Protein AF-A0A0P9H4B0-F1 (afdb_monomer)

Organism: NCBI:txid199198

Sequence (172 aa):
MKKLGGARFQVGCIGLAVAKDLSGEEWEILPPLVTAVGVNDQTERPHYVFQDGKYYLFTISHKFTYADGVTGPDGVYGFVGEHLFGPYRPMNASGLVLGNPPAQPFQTYSHCVMPNGLVTSFIDSVPTSGDDYRIGGTEAPTVRILLKGDRSFVQEEYDYGYVPAMKDVQLS

Secondary structure (DSSP, 8-state):
-----GGGG---EEEEEEESSTT-SSEEEEEEEEE-TTTBS--EEEEEEEETTEEEEEEEE-GGGBPTT----SEEEEEEESSTT---EEGGGTSEEEE--TTSTTSEEEEEE-TTSEEEEEEEEEE-STT-EEEE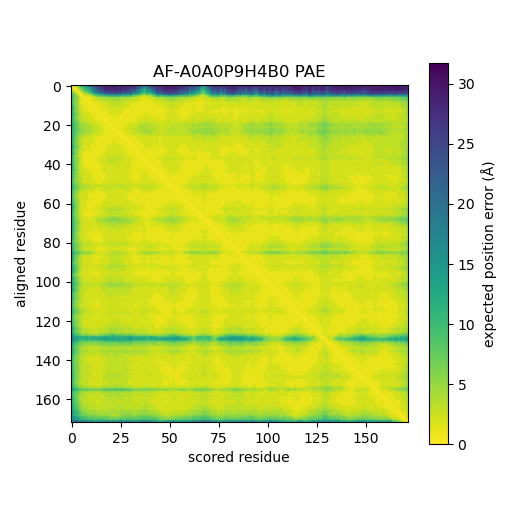EEEPEEEEEEEETTEEEEEEEEEET----S------

Mean predicted aligned error: 3.29 Å

pLDDT: mean 96.94, std 7.13, range [48.06, 99.0]

Structure (mmCIF, N/CA/C/O backbone):
data_AF-A0A0P9H4B0-F1
#
_entry.id   AF-A0A0P9H4B0-F1
#
loop_
_atom_site.group_PDB
_atom_site.id
_atom_site.type_symbol
_atom_site.label_atom_id
_atom_site.label_alt_id
_atom_site.label_comp_id
_atom_site.label_asym_id
_atom_site.label_entity_id
_atom_site.label_seq_id
_atom_site.pdbx_PDB_ins_code
_atom_site.Cartn_x
_atom_site.Cartn_y
_atom_site.Cartn_z
_atom_site.occupancy
_atom_site.B_iso_or_equiv
_atom_site.auth_seq_id
_atom_site.auth_comp_id
_atom_site.auth_asym_id
_atom_site.auth_atom_id
_atom_site.pdbx_PDB_model_num
ATOM 1 N N . MET A 1 1 ? 33.453 -8.541 18.146 1.00 48.06 1 MET A N 1
ATOM 2 C CA . MET A 1 1 ? 32.084 -7.993 18.029 1.00 48.06 1 MET A CA 1
ATOM 3 C C . MET A 1 1 ? 31.607 -8.216 16.603 1.00 48.06 1 MET A C 1
ATOM 5 O O . MET A 1 1 ? 32.292 -7.790 15.682 1.00 48.06 1 MET A O 1
ATOM 9 N N . LYS A 1 2 ? 30.506 -8.946 16.403 1.00 52.62 2 LYS A N 1
ATOM 10 C CA . LYS A 1 2 ? 29.888 -9.122 15.078 1.00 52.62 2 LYS A CA 1
ATOM 11 C C . LYS A 1 2 ? 29.437 -7.728 14.618 1.00 52.62 2 LYS A C 1
ATOM 13 O O . LYS A 1 2 ? 28.798 -7.042 15.413 1.00 52.62 2 LYS A O 1
ATOM 18 N N . LYS A 1 3 ? 29.807 -7.272 13.413 1.00 57.19 3 LYS A N 1
ATOM 19 C CA . LYS A 1 3 ? 29.250 -6.028 12.850 1.00 57.19 3 LYS A CA 1
ATOM 20 C C . LYS A 1 3 ? 27.725 -6.180 12.878 1.00 57.19 3 LYS A C 1
ATOM 22 O O . LYS A 1 3 ? 27.188 -6.992 12.131 1.00 57.19 3 LYS A O 1
ATOM 27 N N . LEU A 1 4 ? 27.046 -5.462 13.772 1.00 57.66 4 LEU A N 1
ATOM 28 C CA . LEU A 1 4 ? 25.616 -5.206 13.636 1.00 57.66 4 LEU A CA 1
ATOM 29 C C . LEU A 1 4 ? 25.481 -4.498 12.282 1.00 57.66 4 LEU A C 1
ATOM 31 O O . LEU A 1 4 ? 26.059 -3.421 12.110 1.00 57.66 4 LEU A O 1
ATOM 35 N N . GLY A 1 5 ? 24.859 -5.163 11.304 1.00 73.25 5 GLY A N 1
ATOM 36 C CA . GLY A 1 5 ? 24.696 -4.648 9.939 1.00 73.25 5 GLY A CA 1
ATOM 37 C C . GLY A 1 5 ? 23.979 -3.293 9.899 1.00 73.25 5 GLY A C 1
ATOM 38 O O . GLY A 1 5 ? 23.573 -2.755 10.937 1.00 73.25 5 GLY A O 1
ATOM 39 N N . GLY A 1 6 ? 23.821 -2.723 8.704 1.00 88.44 6 GLY A N 1
ATOM 40 C CA . GLY A 1 6 ? 23.170 -1.429 8.496 1.00 88.44 6 GLY A CA 1
ATOM 41 C C . GLY A 1 6 ? 21.702 -1.381 8.930 1.00 88.44 6 GLY A C 1
ATOM 42 O O . GLY A 1 6 ? 21.201 -0.293 9.172 1.00 88.44 6 GLY A O 1
ATOM 43 N N . ALA A 1 7 ? 21.053 -2.531 9.150 1.00 94.50 7 ALA A N 1
ATOM 44 C CA . ALA A 1 7 ? 19.623 -2.657 9.456 1.00 94.50 7 ALA A CA 1
ATOM 45 C C . ALA A 1 7 ? 19.081 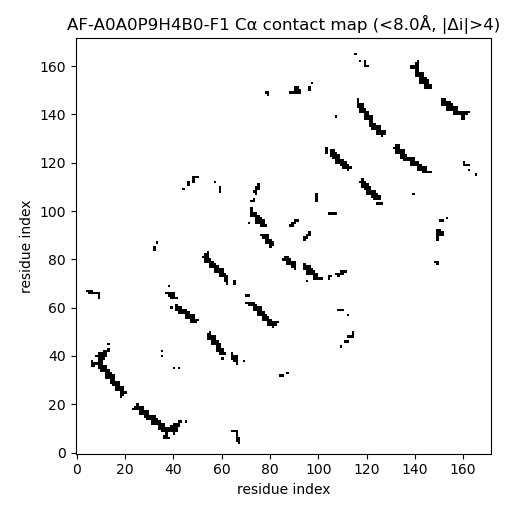-1.720 10.555 1.00 94.50 7 ALA A C 1
ATOM 47 O O . ALA A 1 7 ? 17.932 -1.300 10.498 1.00 94.50 7 ALA A O 1
ATOM 48 N N . ARG A 1 8 ? 19.898 -1.341 11.548 1.00 94.62 8 ARG A N 1
ATOM 49 C CA . ARG A 1 8 ? 19.494 -0.385 12.601 1.00 94.62 8 ARG A CA 1
ATOM 50 C C . ARG A 1 8 ? 19.117 1.011 12.081 1.00 94.62 8 ARG A C 1
ATOM 52 O O . ARG A 1 8 ? 18.572 1.793 12.850 1.00 94.62 8 ARG A O 1
ATOM 59 N N . PHE A 1 9 ? 19.487 1.344 10.844 1.00 97.06 9 PHE A N 1
ATOM 60 C CA . PHE A 1 9 ? 19.173 2.624 10.213 1.00 97.06 9 PHE A CA 1
ATOM 61 C C . PHE A 1 9 ? 17.798 2.634 9.541 1.00 97.06 9 PHE A C 1
ATOM 63 O O . PHE A 1 9 ? 17.320 3.711 9.229 1.00 97.06 9 PHE A O 1
ATOM 70 N N . GLN A 1 10 ? 17.163 1.474 9.349 1.00 98.44 10 GLN A N 1
ATOM 71 C CA . GLN A 1 10 ? 15.808 1.361 8.810 1.00 98.44 10 GLN A CA 1
ATOM 72 C C . GLN A 1 10 ? 14.812 1.318 9.970 1.00 98.44 10 GLN A C 1
ATOM 74 O O . GLN A 1 10 ? 14.758 0.323 10.702 1.00 98.44 10 GLN A O 1
ATOM 79 N N . VAL A 1 11 ? 14.057 2.399 10.170 1.00 98.50 11 VAL A N 1
ATOM 80 C CA . VAL A 1 11 ? 13.225 2.593 11.375 1.00 98.50 11 VAL A CA 1
ATOM 81 C C . VAL A 1 11 ? 11.808 3.095 11.071 1.00 98.50 11 VAL A C 1
ATOM 83 O O . VAL A 1 11 ? 11.202 3.785 11.891 1.00 98.50 11 VAL A O 1
ATOM 86 N N . GLY A 1 12 ? 11.252 2.717 9.917 1.00 98.69 12 GLY A N 1
ATOM 87 C CA . GLY A 1 12 ? 9.910 3.120 9.496 1.00 98.69 12 GLY A CA 1
ATOM 88 C C . GLY A 1 12 ? 8.807 2.657 10.455 1.00 98.69 12 GLY A C 1
ATOM 89 O O . GLY A 1 12 ? 8.904 1.601 11.093 1.00 98.69 12 GLY A O 1
ATOM 90 N N . CYS A 1 13 ? 7.735 3.443 10.565 1.00 98.88 13 CYS A N 1
ATOM 91 C CA . CYS A 1 13 ? 6.538 3.060 11.308 1.00 98.88 13 CYS A CA 1
ATOM 92 C C . CYS A 1 13 ? 5.270 3.721 10.758 1.00 98.88 13 CYS A C 1
ATOM 94 O O . CYS A 1 13 ? 5.314 4.784 10.136 1.00 98.88 13 CYS A O 1
ATOM 96 N N . ILE A 1 14 ? 4.125 3.098 11.039 1.00 98.94 14 ILE A N 1
ATOM 97 C CA . ILE A 1 14 ? 2.803 3.671 10.791 1.00 98.94 14 ILE A CA 1
ATOM 98 C C . ILE A 1 14 ? 2.303 4.279 12.099 1.00 98.94 14 ILE A C 1
ATOM 100 O O . ILE A 1 14 ? 1.906 3.559 13.019 1.00 98.94 14 ILE A O 1
ATOM 104 N N . GLY A 1 15 ? 2.353 5.607 12.181 1.00 98.75 15 GLY A N 1
ATOM 105 C CA . GLY A 1 15 ? 1.839 6.366 13.318 1.00 98.75 15 GLY A CA 1
ATOM 106 C C . GLY A 1 15 ? 0.312 6.372 13.390 1.00 98.75 15 GLY A C 1
ATOM 107 O O . GLY A 1 15 ? -0.381 6.063 12.420 1.00 98.75 15 GLY A O 1
ATOM 108 N N . LEU A 1 16 ? -0.209 6.764 14.550 1.00 98.81 16 LEU A N 1
ATOM 109 C CA . LEU A 1 16 ? -1.628 7.009 14.764 1.00 98.81 16 LEU A CA 1
ATOM 110 C C . LEU A 1 16 ? -1.800 8.281 15.592 1.00 98.81 16 LEU A C 1
ATOM 112 O O . LEU A 1 16 ? -1.047 8.533 16.530 1.00 98.81 16 LEU A O 1
ATOM 116 N N . ALA A 1 17 ? -2.817 9.060 15.253 1.00 98.75 17 ALA A N 1
ATOM 117 C CA . ALA A 1 17 ? -3.293 10.163 16.065 1.00 98.75 17 ALA A CA 1
ATOM 118 C C . ALA A 1 17 ? -4.816 10.070 16.178 1.00 98.75 17 ALA A C 1
ATOM 120 O O . ALA A 1 17 ? -5.475 9.501 15.303 1.00 98.75 17 ALA A O 1
ATOM 121 N N . VAL A 1 18 ? -5.369 10.627 17.247 1.00 98.75 18 VAL A N 1
ATOM 122 C CA . VAL A 1 18 ? -6.815 10.726 17.459 1.00 98.75 18 VAL A CA 1
ATOM 123 C C . VAL 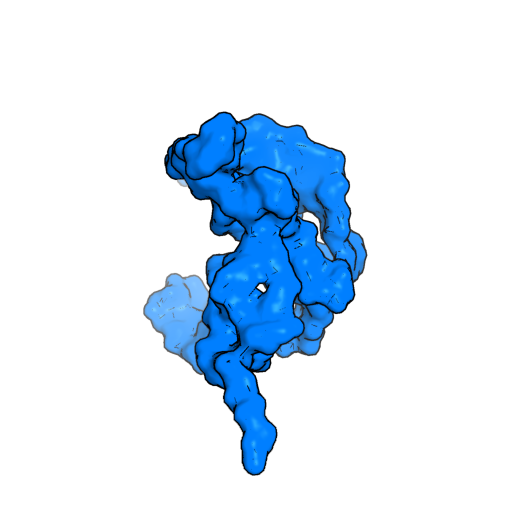A 1 18 ? -7.201 12.190 17.609 1.00 98.75 18 VAL A C 1
ATOM 125 O O . VAL A 1 18 ? -6.510 12.946 18.291 1.00 98.75 18 VAL A O 1
ATOM 128 N N . ALA A 1 19 ? -8.275 12.604 16.941 1.00 98.69 19 ALA A N 1
ATOM 129 C CA . ALA A 1 19 ? -8.813 13.943 17.120 1.00 98.69 19 ALA A CA 1
ATOM 130 C C . ALA A 1 19 ? -9.465 14.048 18.507 1.00 98.69 19 ALA A C 1
ATOM 132 O O . ALA A 1 19 ? -10.148 13.117 18.942 1.00 98.69 19 ALA A O 1
ATOM 133 N N . LYS A 1 20 ? -9.270 15.170 19.207 1.00 98.12 20 LYS A N 1
ATOM 134 C CA . LYS A 1 20 ? -9.866 15.384 20.539 1.00 98.12 20 LYS A CA 1
ATOM 135 C C . LYS A 1 20 ? -11.394 15.460 20.499 1.00 98.12 20 LYS A C 1
ATOM 137 O O . LYS A 1 20 ? -12.049 15.150 21.491 1.00 98.12 20 LYS A O 1
ATOM 142 N N . ASP A 1 21 ? -11.944 15.843 19.352 1.00 98.31 21 ASP A N 1
ATOM 143 C CA . ASP A 1 21 ? -13.367 15.816 19.038 1.00 98.31 21 ASP A CA 1
ATOM 144 C C . ASP A 1 21 ? -13.591 15.603 17.526 1.00 98.31 21 ASP A C 1
ATOM 146 O O . ASP A 1 21 ? -12.652 15.383 16.759 1.00 98.31 21 ASP A O 1
ATOM 150 N N . LEU A 1 22 ? -14.852 15.638 17.087 1.00 98.12 22 LEU A N 1
ATOM 151 C CA . LEU A 1 22 ? -15.235 15.365 15.697 1.00 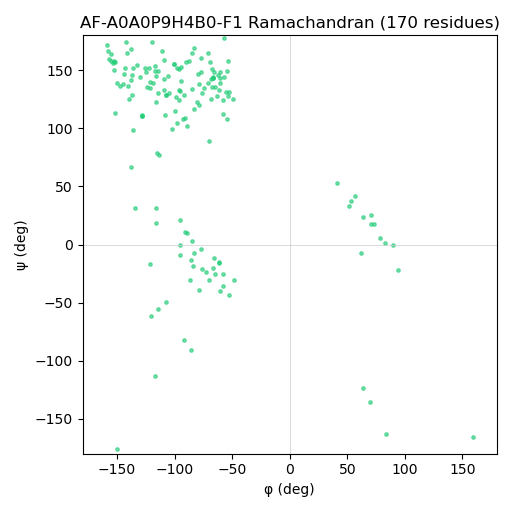98.12 22 LEU A CA 1
ATOM 152 C C . LEU A 1 22 ? -14.953 16.518 14.716 1.00 98.12 22 LEU A C 1
ATOM 154 O O . LEU A 1 22 ? -15.180 16.334 13.521 1.00 98.12 22 LEU A O 1
ATOM 158 N N . SER A 1 23 ? -14.473 17.681 15.174 1.00 98.12 23 SER A N 1
ATOM 159 C CA . SER A 1 23 ? -14.047 18.770 14.279 1.00 98.12 23 SER A CA 1
ATOM 160 C C . SER A 1 23 ? -12.762 18.422 13.523 1.00 98.12 23 SER A C 1
ATOM 162 O O . SER A 1 23 ? -12.576 18.856 12.389 1.00 98.12 23 SER A O 1
ATOM 164 N N . GLY A 1 24 ? -11.887 17.613 14.136 1.00 97.81 24 GLY A N 1
ATOM 165 C CA . GLY A 1 24 ? -10.582 17.271 13.572 1.00 97.81 24 GLY A CA 1
ATOM 166 C C . GLY A 1 24 ? -9.547 18.402 13.626 1.00 97.81 24 GLY A C 1
ATOM 167 O O . GLY A 1 24 ? -8.559 18.337 12.897 1.00 97.81 24 GLY A O 1
ATOM 168 N N . GLU A 1 25 ? -9.744 19.429 14.458 1.00 98.31 25 GLU A N 1
ATOM 169 C CA . GLU A 1 25 ? -8.828 20.580 14.554 1.00 98.31 25 GLU A CA 1
ATOM 170 C C . GLU A 1 25 ? -7.658 20.354 15.530 1.00 98.31 25 GLU A C 1
ATOM 172 O O . GLU A 1 25 ? -6.552 20.844 15.300 1.00 98.31 25 GLU A O 1
ATOM 177 N N . GLU A 1 26 ? -7.860 19.562 16.588 1.00 98.62 26 GLU A N 1
ATOM 178 C CA . GLU A 1 26 ? -6.829 19.212 17.573 1.00 98.62 26 GLU A CA 1
ATOM 179 C C . GLU A 1 26 ? -6.609 17.700 17.659 1.00 98.62 26 GLU A C 1
ATOM 181 O O . GLU A 1 26 ? -7.568 16.927 17.685 1.00 98.62 26 GLU A O 1
ATOM 186 N N . TRP A 1 27 ? -5.345 17.278 17.778 1.00 98.81 27 TRP A N 1
ATOM 187 C CA . TRP A 1 27 ? -4.948 15.868 17.728 1.00 98.81 27 TRP A CA 1
ATOM 188 C C . TRP A 1 27 ? -4.036 15.470 18.891 1.00 98.81 27 TRP A C 1
ATOM 190 O O . TRP A 1 27 ? -3.168 16.235 19.314 1.00 98.81 27 TRP A O 1
ATOM 200 N N . GLU A 1 28 ? -4.205 14.242 19.373 1.00 98.81 28 GLU A N 1
ATOM 201 C CA . GLU A 1 28 ? -3.304 13.567 20.307 1.00 98.81 28 GLU A CA 1
ATOM 202 C C . GLU A 1 28 ? -2.537 12.458 19.574 1.00 98.81 28 GLU A C 1
ATOM 204 O O . GLU A 1 28 ? -3.136 11.621 18.896 1.00 98.81 28 GLU A O 1
ATOM 209 N N . ILE A 1 29 ? -1.205 12.455 19.701 1.00 98.81 29 ILE A N 1
ATOM 210 C CA . ILE A 1 29 ? -0.344 11.408 19.136 1.00 98.81 29 ILE A CA 1
ATOM 211 C C . ILE A 1 29 ? -0.433 10.153 20.004 1.00 98.81 29 ILE A C 1
ATOM 213 O O . ILE A 1 29 ? -0.242 10.213 21.217 1.00 98.81 29 ILE A O 1
ATOM 217 N N . LEU A 1 30 ? -0.657 9.008 19.364 1.00 98.81 30 LEU A N 1
ATOM 218 C CA . LEU A 1 30 ? -0.731 7.697 19.999 1.00 98.81 30 LEU A CA 1
ATOM 219 C C . LEU A 1 30 ? 0.479 6.826 19.610 1.00 98.81 30 LEU A C 1
ATOM 221 O O . LEU A 1 30 ? 1.207 7.152 18.666 1.00 98.81 30 LEU A O 1
ATOM 225 N N . PRO A 1 31 ? 0.712 5.698 20.310 1.00 98.69 31 PRO A N 1
ATOM 226 C CA . PRO A 1 31 ? 1.698 4.708 19.881 1.00 98.69 31 PRO A CA 1
ATOM 227 C C . PRO A 1 31 ? 1.461 4.223 18.434 1.00 98.69 31 PRO A C 1
ATOM 229 O O . PRO A 1 31 ? 0.310 4.157 17.993 1.00 98.69 31 PRO A O 1
ATOM 232 N N . PRO A 1 32 ? 2.525 3.857 17.691 1.00 98.69 32 PRO A N 1
ATOM 233 C CA . PRO A 1 32 ? 2.400 3.405 16.308 1.00 98.69 32 PRO A CA 1
ATOM 234 C C . PRO A 1 32 ? 1.685 2.053 16.210 1.00 98.69 32 PRO A C 1
ATOM 236 O O . PRO A 1 32 ? 1.792 1.204 17.094 1.00 98.69 32 PRO A O 1
ATOM 239 N N . LEU A 1 33 ? 1.006 1.835 15.086 1.00 98.69 33 LEU A N 1
ATOM 240 C CA . LEU A 1 33 ? 0.268 0.607 14.781 1.00 98.69 33 LEU A CA 1
ATOM 241 C C . LEU A 1 33 ? 1.181 -0.528 14.310 1.00 98.69 33 LEU A C 1
ATOM 243 O O . LEU A 1 33 ? 0.970 -1.691 14.650 1.00 98.69 33 LEU A O 1
ATOM 247 N N . VAL A 1 34 ? 2.190 -0.184 13.508 1.00 98.69 34 VAL A N 1
ATOM 248 C CA . VAL A 1 34 ? 3.180 -1.107 12.942 1.00 98.69 34 VAL A CA 1
ATOM 249 C C . VAL A 1 34 ? 4.542 -0.426 12.980 1.00 98.69 34 VAL A C 1
ATOM 251 O O . VAL A 1 34 ? 4.661 0.744 12.618 1.00 98.69 34 VAL A O 1
ATOM 254 N N . THR A 1 35 ? 5.574 -1.161 13.386 1.00 98.75 35 THR A N 1
ATOM 255 C CA . THR A 1 35 ? 6.974 -0.736 13.290 1.00 98.75 35 THR A CA 1
ATOM 256 C C . THR A 1 35 ? 7.743 -1.704 12.392 1.00 98.75 35 THR A C 1
ATOM 258 O O . THR A 1 35 ? 7.548 -2.917 12.452 1.00 98.75 35 THR A O 1
ATOM 261 N N . ALA A 1 36 ? 8.621 -1.166 11.550 1.00 98.50 36 ALA A N 1
ATOM 262 C CA . ALA A 1 36 ? 9.459 -1.903 10.605 1.00 98.50 36 ALA A CA 1
ATOM 263 C C . ALA A 1 36 ? 10.955 -1.750 10.945 1.00 98.50 36 ALA A C 1
ATOM 265 O O . ALA A 1 36 ? 11.813 -1.758 10.062 1.00 98.50 36 ALA A O 1
ATOM 266 N N . VAL A 1 37 ? 11.270 -1.610 12.239 1.00 98.25 37 VAL A N 1
ATOM 267 C CA . VAL A 1 37 ? 12.645 -1.468 12.742 1.00 98.25 37 VAL A CA 1
ATOM 268 C C . VAL A 1 37 ? 13.487 -2.668 12.313 1.00 98.25 37 VAL A C 1
ATOM 270 O O . VAL A 1 37 ? 13.143 -3.813 12.603 1.00 98.25 37 VAL A O 1
ATOM 273 N N . GLY A 1 38 ? 14.606 -2.408 11.638 1.00 97.62 38 GLY A N 1
ATOM 274 C CA . GLY A 1 38 ? 15.467 -3.460 11.100 1.00 97.62 38 GLY A CA 1
ATOM 275 C C . GLY A 1 38 ? 14.962 -4.096 9.805 1.00 97.62 38 GLY A C 1
ATOM 276 O O . GLY A 1 38 ? 15.567 -5.065 9.354 1.00 97.62 38 GLY A O 1
ATOM 277 N N . VAL A 1 39 ? 13.872 -3.582 9.222 1.00 98.31 39 VAL A N 1
ATOM 278 C CA . VAL A 1 39 ? 13.223 -4.149 8.030 1.00 98.31 39 VAL A CA 1
ATOM 279 C C . VAL A 1 39 ? 13.187 -3.145 6.888 1.00 98.31 39 VAL A C 1
ATOM 281 O O . VAL A 1 39 ? 13.763 -3.420 5.839 1.00 98.31 39 VAL A O 1
ATOM 284 N N . ASN A 1 40 ? 12.519 -2.005 7.058 1.00 98.69 40 ASN A N 1
ATOM 285 C CA . ASN A 1 40 ? 12.385 -0.996 6.009 1.00 98.69 40 ASN A CA 1
ATOM 286 C C . ASN A 1 40 ? 12.262 0.402 6.631 1.00 98.69 40 ASN A C 1
ATOM 288 O O . ASN A 1 40 ? 11.615 0.572 7.665 1.00 98.69 40 ASN A O 1
ATOM 292 N N . ASP A 1 41 ? 12.919 1.393 6.033 1.00 98.75 41 ASP A N 1
ATOM 293 C CA . ASP A 1 41 ? 12.902 2.771 6.538 1.00 98.75 41 ASP A CA 1
ATOM 294 C C . ASP A 1 41 ? 11.592 3.510 6.239 1.00 98.75 41 ASP A C 1
ATOM 296 O O . ASP A 1 41 ? 11.240 4.477 6.909 1.00 98.75 41 ASP A O 1
ATOM 300 N N . GLN A 1 42 ? 10.846 3.040 5.242 1.00 98.81 42 GLN A N 1
ATOM 301 C CA . GLN A 1 42 ? 9.716 3.759 4.675 1.00 98.81 42 GLN A CA 1
ATOM 302 C C . GLN A 1 42 ? 8.471 2.873 4.638 1.00 98.81 42 GLN A C 1
ATOM 304 O O . GLN A 1 42 ? 8.381 1.910 3.879 1.00 98.81 42 GLN A O 1
ATOM 309 N N . THR A 1 43 ? 7.499 3.221 5.479 1.00 98.81 43 THR A N 1
ATOM 310 C CA . THR A 1 43 ? 6.114 2.728 5.439 1.00 98.81 43 THR A CA 1
ATOM 311 C C . THR A 1 43 ? 5.211 3.906 5.091 1.00 98.81 43 THR A C 1
ATOM 313 O O . THR A 1 43 ? 4.591 4.526 5.957 1.00 98.81 43 THR A O 1
ATOM 316 N N . GLU A 1 44 ? 5.207 4.274 3.816 1.00 98.88 44 GLU A N 1
ATOM 317 C CA . GLU A 1 44 ? 4.595 5.503 3.327 1.00 98.88 44 GLU A CA 1
ATOM 318 C C . GLU A 1 44 ? 3.095 5.338 3.065 1.00 98.88 44 GLU A C 1
ATOM 320 O O . GLU A 1 44 ? 2.566 4.224 2.973 1.00 98.88 44 GLU A O 1
ATOM 325 N N . ARG A 1 45 ? 2.409 6.481 2.931 1.00 98.81 45 ARG A N 1
ATOM 326 C CA . ARG A 1 45 ? 0.990 6.601 2.559 1.00 98.81 45 ARG A CA 1
ATOM 327 C C . ARG A 1 45 ? 0.091 5.548 3.241 1.00 98.81 45 ARG A C 1
ATOM 329 O O . ARG A 1 45 ? -0.619 4.829 2.538 1.00 98.81 45 ARG A O 1
ATOM 336 N N . PRO A 1 46 ? 0.117 5.408 4.580 1.00 98.88 46 PRO A N 1
ATOM 337 C CA . PRO A 1 46 ? -0.705 4.413 5.251 1.00 98.88 46 PRO A CA 1
ATOM 338 C C . PRO A 1 46 ? -2.197 4.718 5.070 1.00 98.88 46 PRO A C 1
ATOM 340 O O . PRO A 1 46 ? -2.619 5.868 5.191 1.00 98.88 46 PRO A O 1
ATOM 343 N N . HIS A 1 47 ? -3.001 3.700 4.771 1.00 98.94 47 HIS A N 1
ATOM 344 C CA . HIS A 1 47 ? -4.447 3.840 4.567 1.00 98.94 47 HIS A CA 1
ATOM 345 C C . HIS A 1 47 ? -5.191 2.541 4.883 1.00 98.94 47 HIS A C 1
ATOM 347 O O . HIS A 1 47 ? -4.613 1.455 4.838 1.00 98.94 47 HIS A O 1
ATOM 353 N N . TYR A 1 48 ? -6.482 2.654 5.203 1.00 98.88 48 TYR A N 1
ATOM 354 C CA . TYR A 1 48 ? -7.325 1.509 5.538 1.00 98.88 48 TYR A CA 1
ATOM 355 C C . TYR A 1 48 ? -8.298 1.134 4.425 1.00 98.88 48 TYR A C 1
ATOM 357 O O . TYR A 1 48 ? -8.915 1.997 3.802 1.00 98.88 48 TYR A O 1
ATOM 365 N N . VAL A 1 49 ? -8.541 -0.170 4.305 1.00 98.88 49 VAL A N 1
ATOM 366 C CA . VAL A 1 49 ? -9.817 -0.718 3.836 1.00 98.88 49 VAL A CA 1
ATOM 367 C C . VAL A 1 49 ? -10.457 -1.486 4.989 1.00 98.88 49 VAL A C 1
ATOM 369 O O . VAL A 1 49 ? -9.824 -2.332 5.622 1.00 98.88 49 VAL A O 1
ATOM 372 N N . PHE A 1 50 ? -11.729 -1.203 5.259 1.00 98.69 50 PHE A N 1
ATOM 373 C CA . PHE A 1 50 ? -12.527 -1.973 6.209 1.00 98.69 50 PHE A CA 1
ATOM 374 C C . PHE A 1 50 ? -13.408 -2.946 5.430 1.00 98.69 50 PHE A C 1
ATOM 376 O O . PHE A 1 50 ? -14.276 -2.520 4.670 1.00 98.69 50 PHE A O 1
ATOM 383 N N . GLN A 1 51 ? -13.178 -4.248 5.596 1.00 98.56 51 GLN A N 1
ATOM 384 C CA . GLN A 1 51 ? -13.913 -5.292 4.877 1.00 98.56 51 GLN A CA 1
ATOM 385 C C . GLN A 1 51 ? -14.104 -6.507 5.786 1.00 98.56 51 GLN A C 1
ATOM 387 O O . GLN A 1 51 ? -13.186 -6.885 6.510 1.00 98.56 51 GLN A O 1
ATOM 392 N N . ASP A 1 52 ? -15.295 -7.108 5.773 1.00 97.69 52 ASP A N 1
ATOM 393 C CA . ASP A 1 52 ? -15.613 -8.345 6.508 1.00 97.69 52 ASP A CA 1
ATOM 394 C C . ASP A 1 52 ? -15.274 -8.292 8.013 1.00 97.69 52 ASP A C 1
ATOM 396 O O . ASP A 1 52 ? -14.801 -9.263 8.607 1.00 97.69 52 ASP A O 1
ATOM 400 N N . GLY A 1 53 ? -15.487 -7.123 8.633 1.00 98.06 53 GLY A N 1
ATOM 401 C CA . GLY A 1 53 ? -15.168 -6.876 10.044 1.00 98.06 53 GLY A CA 1
ATOM 402 C C . GLY A 1 53 ? -13.667 -6.802 10.350 1.00 98.06 53 GLY A C 1
ATOM 403 O O . GLY A 1 53 ? -13.277 -6.954 11.505 1.00 98.06 53 GLY A O 1
ATOM 404 N N . LYS A 1 54 ? -12.817 -6.607 9.335 1.00 98.69 54 LYS A N 1
ATOM 405 C CA . LYS A 1 54 ? -11.356 -6.550 9.460 1.00 98.69 54 LYS A CA 1
ATOM 406 C C . LYS A 1 54 ? -10.798 -5.191 9.064 1.00 98.69 54 LYS A C 1
ATOM 408 O O . LYS A 1 54 ? -11.372 -4.468 8.251 1.00 98.69 54 LYS A O 1
ATOM 413 N N . TYR A 1 55 ? -9.643 -4.891 9.642 1.00 98.88 55 TYR A N 1
ATOM 414 C CA . TYR A 1 55 ? -8.851 -3.690 9.423 1.00 98.88 55 TYR A CA 1
ATOM 415 C C . TYR A 1 55 ? -7.689 -4.057 8.499 1.00 98.88 55 TYR A C 1
ATOM 417 O O . TYR A 1 55 ? -6.711 -4.645 8.960 1.00 98.88 55 TYR A O 1
ATOM 425 N N . TYR A 1 56 ? -7.802 -3.759 7.203 1.00 98.94 56 TYR A N 1
ATOM 426 C CA . TYR A 1 56 ? -6.698 -3.909 6.253 1.00 98.94 56 TYR A CA 1
ATOM 427 C C . TYR A 1 56 ? -5.899 -2.612 6.216 1.00 98.94 56 TYR A C 1
ATOM 429 O O . TYR A 1 56 ? -6.341 -1.635 5.616 1.00 98.94 56 TYR A O 1
ATOM 437 N N . LEU A 1 57 ? -4.751 -2.599 6.887 1.00 98.94 57 LEU A N 1
ATOM 438 C CA . LEU A 1 57 ? -3.817 -1.482 6.909 1.00 98.94 57 LEU A CA 1
ATOM 439 C C . LEU A 1 57 ? -2.805 -1.648 5.776 1.00 98.94 57 LEU A C 1
ATOM 441 O O . LEU A 1 57 ? -1.943 -2.524 5.841 1.00 98.94 57 LEU A O 1
ATOM 445 N N . PHE A 1 58 ? -2.906 -0.809 4.753 1.00 99.00 58 PHE A N 1
ATOM 446 C CA . PHE A 1 58 ? -1.976 -0.769 3.631 1.00 99.00 58 PHE A CA 1
ATOM 447 C C . PHE A 1 58 ? -0.938 0.329 3.812 1.00 99.00 58 PHE A C 1
ATOM 449 O O . PHE A 1 58 ? -1.195 1.344 4.453 1.00 99.00 58 PHE A O 1
ATOM 456 N N . THR A 1 59 ? 0.233 0.124 3.223 1.00 98.94 59 THR A N 1
ATOM 457 C CA . THR A 1 59 ? 1.332 1.087 3.150 1.00 98.94 59 THR A CA 1
ATOM 458 C C . THR A 1 59 ? 2.161 0.790 1.908 1.00 98.94 59 THR A C 1
ATOM 460 O O . THR A 1 59 ? 2.230 -0.358 1.475 1.00 98.94 59 THR A O 1
ATOM 463 N N . ILE A 1 60 ? 2.780 1.799 1.310 1.00 98.94 60 ILE A N 1
ATOM 464 C CA . ILE A 1 60 ? 3.697 1.603 0.184 1.00 98.94 60 ILE A CA 1
ATOM 465 C C . ILE A 1 60 ? 5.142 1.664 0.671 1.00 98.94 60 ILE A C 1
ATOM 467 O O . ILE A 1 60 ? 5.434 2.257 1.712 1.00 98.94 60 ILE A O 1
ATOM 471 N N . SER A 1 61 ? 6.034 1.028 -0.075 1.00 98.94 61 SER A N 1
ATOM 472 C CA . SER A 1 61 ? 7.461 1.075 0.213 1.00 98.94 61 SER A CA 1
ATOM 473 C C . SER A 1 61 ? 8.287 0.814 -1.038 1.00 98.94 61 SER A C 1
ATOM 475 O O . SER A 1 61 ? 7.787 0.255 -2.022 1.00 98.94 61 SER A O 1
ATOM 477 N N . HIS A 1 62 ? 9.568 1.160 -0.961 1.00 98.75 62 HIS A N 1
ATOM 478 C CA . HIS A 1 62 ? 10.547 0.941 -2.009 1.00 98.75 62 HIS A CA 1
ATOM 479 C C . HIS A 1 62 ? 11.423 -0.289 -1.744 1.00 98.75 62 HIS A C 1
ATOM 481 O O . HIS A 1 62 ? 11.714 -0.681 -0.609 1.00 98.75 62 HIS A O 1
ATOM 487 N N . LYS A 1 63 ? 11.959 -0.857 -2.824 1.00 98.44 63 LYS A N 1
ATOM 488 C CA . LYS A 1 63 ? 13.000 -1.885 -2.792 1.00 98.44 63 LYS A CA 1
ATOM 489 C C . LYS A 1 63 ? 14.273 -1.388 -2.112 1.00 98.44 63 LYS A C 1
ATOM 491 O O . LYS A 1 63 ? 14.917 -2.155 -1.398 1.00 98.44 63 LYS A O 1
ATOM 496 N N . PHE A 1 64 ? 14.668 -0.141 -2.366 1.00 97.62 64 PHE A N 1
ATOM 497 C CA . PHE A 1 64 ? 15.956 0.406 -1.924 1.00 97.62 64 PHE A CA 1
ATOM 498 C C . PHE A 1 64 ? 15.952 0.912 -0.473 1.00 97.62 64 PHE A C 1
ATOM 500 O O . PHE A 1 64 ? 17.015 1.237 0.048 1.00 97.62 64 PHE A O 1
ATOM 507 N N . THR A 1 65 ? 14.793 0.953 0.191 1.00 98.50 65 THR A N 1
ATOM 508 C CA . THR A 1 65 ? 14.666 1.332 1.610 1.00 98.50 65 THR A CA 1
ATOM 509 C C . THR A 1 65 ? 14.656 0.136 2.559 1.00 98.50 65 THR A C 1
ATOM 511 O O . THR A 1 65 ? 14.593 0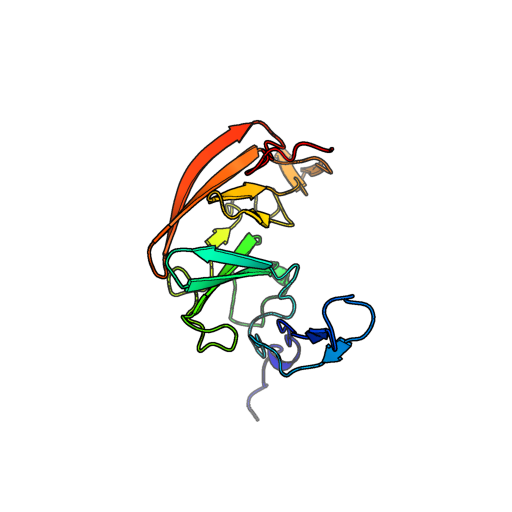.316 3.778 1.00 98.50 65 THR A O 1
ATOM 514 N N . TYR A 1 66 ? 14.751 -1.086 2.027 1.00 98.38 66 TYR A N 1
ATOM 515 C CA . TYR A 1 66 ? 14.945 -2.288 2.831 1.00 98.38 66 TYR A CA 1
ATOM 516 C C . TYR A 1 66 ? 16.308 -2.305 3.529 1.00 98.38 66 TYR A C 1
ATOM 518 O O . TYR A 1 66 ? 17.315 -1.818 3.017 1.00 98.38 66 TYR A O 1
ATOM 526 N N . ALA A 1 67 ? 16.329 -2.925 4.703 1.00 97.75 67 ALA A N 1
ATOM 527 C CA . ALA A 1 67 ? 17.533 -3.181 5.470 1.00 97.75 67 ALA A CA 1
ATOM 528 C C . ALA A 1 67 ? 18.438 -4.229 4.805 1.00 97.75 67 ALA A C 1
ATOM 530 O O . ALA A 1 67 ? 17.978 -5.110 4.075 1.00 97.75 67 ALA A O 1
ATOM 531 N N . ASP A 1 68 ? 19.731 -4.191 5.145 1.00 95.19 68 ASP A N 1
ATOM 532 C CA . ASP A 1 68 ? 20.702 -5.213 4.742 1.00 95.19 68 ASP A CA 1
ATOM 533 C C . ASP A 1 68 ? 20.183 -6.636 5.030 1.00 95.19 68 ASP A C 1
ATOM 535 O O . ASP A 1 68 ? 19.874 -6.982 6.172 1.00 95.19 68 ASP A O 1
ATOM 539 N N . GLY A 1 69 ? 20.158 -7.492 4.005 1.00 94.12 69 GLY A N 1
ATOM 540 C CA . GLY A 1 69 ? 19.746 -8.896 4.128 1.00 94.12 69 GLY A CA 1
ATOM 541 C C . GLY A 1 69 ? 18.251 -9.158 3.927 1.00 94.12 69 GLY A C 1
ATOM 542 O O . GLY A 1 69 ? 17.842 -10.318 3.962 1.00 94.12 69 GLY A O 1
ATOM 543 N N . VAL A 1 70 ? 17.449 -8.123 3.665 1.00 96.19 70 VAL A N 1
ATOM 544 C CA . VAL A 1 70 ? 16.030 -8.231 3.296 1.00 96.19 70 VAL A CA 1
ATOM 545 C C . VAL A 1 70 ? 15.805 -7.503 1.969 1.00 96.19 70 VAL A C 1
ATOM 547 O O . VAL A 1 70 ? 16.502 -6.549 1.640 1.00 96.19 70 VAL A O 1
ATOM 550 N N . THR A 1 71 ? 14.860 -7.966 1.154 1.00 97.88 71 THR A N 1
ATOM 551 C 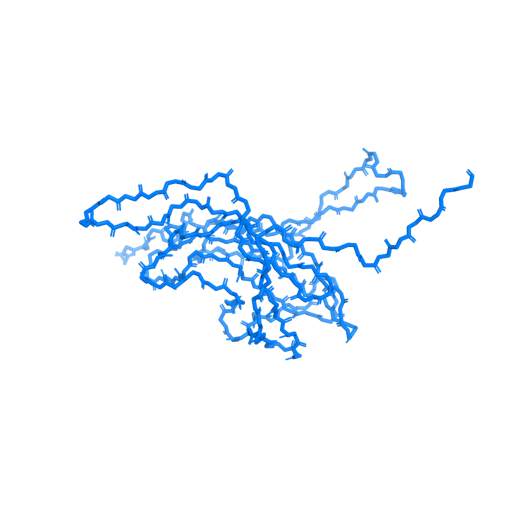CA . THR A 1 71 ? 14.469 -7.255 -0.067 1.00 97.88 71 THR A CA 1
ATOM 552 C C . THR A 1 71 ? 13.023 -7.560 -0.443 1.00 97.88 71 THR A C 1
ATOM 554 O O . THR A 1 71 ? 12.483 -8.600 -0.070 1.00 97.88 71 THR A O 1
ATOM 557 N N . GLY A 1 72 ? 12.429 -6.664 -1.221 1.00 98.44 72 GLY A N 1
ATOM 558 C CA . GLY A 1 72 ? 11.105 -6.780 -1.822 1.00 98.44 72 GLY A CA 1
ATOM 559 C C . GLY A 1 72 ? 11.002 -5.846 -3.034 1.00 98.44 72 GLY A C 1
ATOM 560 O O . GLY A 1 72 ? 11.950 -5.102 -3.301 1.00 98.44 72 GLY A O 1
ATOM 561 N N . PRO A 1 73 ? 9.923 -5.920 -3.825 1.00 98.75 73 PRO A N 1
ATOM 562 C CA . PRO A 1 73 ? 9.665 -4.966 -4.902 1.00 98.75 73 PRO A CA 1
ATOM 563 C C . PRO A 1 73 ? 9.138 -3.625 -4.362 1.00 98.75 73 PRO A C 1
ATOM 565 O O . PRO A 1 73 ? 8.580 -3.567 -3.265 1.00 98.75 73 PRO A O 1
ATOM 568 N N . ASP A 1 74 ? 9.246 -2.567 -5.161 1.00 98.88 74 ASP A N 1
ATOM 569 C CA . ASP A 1 74 ? 8.421 -1.370 -4.980 1.00 98.88 74 ASP A CA 1
ATOM 570 C C . ASP A 1 74 ? 6.944 -1.757 -5.117 1.00 98.88 74 ASP A C 1
ATOM 572 O O . ASP A 1 74 ? 6.587 -2.565 -5.982 1.00 98.88 74 ASP A O 1
ATOM 576 N N . GLY A 1 75 ? 6.076 -1.212 -4.268 1.00 98.81 75 GLY A N 1
ATOM 577 C CA . GLY A 1 75 ? 4.656 -1.546 -4.326 1.00 98.81 75 GLY A CA 1
ATOM 578 C C . GLY A 1 75 ? 3.893 -1.272 -3.042 1.00 98.81 75 GLY A C 1
ATOM 579 O O . GLY A 1 75 ? 4.371 -0.574 -2.149 1.00 98.81 75 GLY A O 1
ATOM 580 N N . VAL A 1 76 ? 2.690 -1.840 -2.964 1.00 98.94 76 VAL A N 1
ATOM 581 C CA . VAL A 1 76 ? 1.870 -1.829 -1.751 1.00 98.94 76 VAL A CA 1
ATOM 582 C C . VAL A 1 76 ? 2.078 -3.106 -0.946 1.00 98.94 76 VAL A C 1
ATOM 584 O O . VAL A 1 76 ? 2.010 -4.236 -1.445 1.00 98.94 76 VAL A O 1
ATOM 587 N N . TYR A 1 77 ? 2.295 -2.882 0.340 1.00 98.94 77 TYR A N 1
ATOM 588 C CA . TYR A 1 77 ? 2.330 -3.855 1.407 1.00 98.94 77 TYR A CA 1
ATOM 589 C C . TYR A 1 77 ? 1.089 -3.674 2.284 1.00 98.94 77 TYR A C 1
ATOM 591 O O . TYR A 1 77 ? 0.453 -2.619 2.292 1.00 98.94 77 TYR A O 1
ATOM 599 N N . GLY A 1 78 ? 0.710 -4.704 3.027 1.00 98.94 78 GLY A N 1
ATOM 600 C CA . GLY A 1 78 ? -0.484 -4.668 3.845 1.00 98.94 78 GLY A CA 1
ATOM 601 C C . GLY A 1 78 ? -0.441 -5.615 5.023 1.00 98.94 78 GLY A C 1
ATOM 602 O O . GLY A 1 78 ? 0.259 -6.630 5.034 1.00 98.94 78 GLY A O 1
ATOM 603 N N . PHE A 1 79 ? -1.260 -5.279 6.006 1.00 98.94 79 PHE A N 1
ATOM 604 C CA . PHE A 1 79 ? -1.443 -6.030 7.229 1.00 98.94 79 PHE A CA 1
ATOM 605 C C . PHE A 1 79 ? -2.930 -6.098 7.567 1.00 98.94 79 PHE A C 1
ATOM 607 O O . PHE A 1 79 ? -3.665 -5.147 7.318 1.00 98.94 79 PHE A O 1
ATOM 614 N N . VAL A 1 80 ? -3.387 -7.203 8.153 1.00 98.88 80 VAL A N 1
ATOM 615 C CA . VAL A 1 80 ? -4.789 -7.383 8.543 1.00 98.88 80 VAL A CA 1
ATOM 616 C C . VAL A 1 80 ? -4.929 -7.702 10.029 1.00 98.88 80 VAL A C 1
ATOM 618 O O . VAL A 1 80 ? -4.201 -8.538 10.570 1.00 98.88 80 VAL A O 1
ATOM 621 N N . GLY A 1 81 ? -5.888 -7.053 10.684 1.00 98.56 81 GLY A N 1
ATOM 622 C CA . GLY A 1 81 ? -6.259 -7.281 12.081 1.00 98.56 81 GLY A CA 1
ATOM 623 C C . GLY A 1 81 ? -7.775 -7.273 12.283 1.00 98.56 81 GLY A C 1
ATOM 624 O O . GLY A 1 81 ? -8.536 -6.886 11.397 1.00 98.56 81 GLY A O 1
ATOM 625 N N . GLU A 1 82 ? -8.222 -7.713 13.457 1.00 98.38 82 GLU A N 1
ATOM 626 C CA . GLU A 1 82 ? -9.644 -7.665 13.859 1.00 98.38 82 GLU A CA 1
ATOM 627 C C . GLU A 1 82 ? -9.973 -6.417 14.691 1.00 98.38 82 GLU A C 1
ATOM 629 O O . GLU A 1 82 ? -11.137 -6.102 14.933 1.00 98.38 82 GLU A O 1
ATOM 634 N N . HIS A 1 83 ? -8.943 -5.669 15.088 1.00 98.31 83 HIS A N 1
ATOM 635 C CA . HIS A 1 83 ? -9.049 -4.455 15.882 1.00 98.31 83 HIS A CA 1
ATOM 636 C C . HIS A 1 83 ? -8.124 -3.378 15.320 1.00 98.31 83 HIS A C 1
ATOM 638 O O . HIS A 1 83 ? -7.060 -3.692 14.784 1.00 98.31 83 HIS A O 1
ATOM 644 N N . LEU A 1 84 ? -8.495 -2.111 15.526 1.00 98.25 84 LEU A N 1
ATOM 645 C CA . LEU A 1 84 ? -7.714 -0.947 15.098 1.00 98.25 84 LEU A CA 1
ATOM 646 C C . LEU A 1 84 ? -6.256 -1.003 15.579 1.00 98.25 84 LEU A C 1
ATOM 648 O O . LEU A 1 84 ? -5.346 -0.728 14.805 1.00 98.25 84 LEU A O 1
ATOM 652 N N . PHE A 1 85 ? -6.035 -1.390 16.837 1.00 98.19 85 PHE A N 1
ATOM 653 C CA . PHE A 1 85 ? -4.709 -1.442 17.465 1.00 98.19 85 PHE A CA 1
ATOM 654 C C . PHE A 1 85 ? -3.984 -2.789 17.278 1.00 98.19 85 PHE A C 1
ATOM 656 O O . PHE A 1 85 ? -2.954 -3.031 17.904 1.00 98.19 85 PHE A O 1
ATOM 663 N N . GLY A 1 86 ? -4.503 -3.677 16.425 1.00 95.75 86 GLY A N 1
ATOM 664 C CA . GLY A 1 86 ? -3.929 -4.998 16.176 1.00 95.75 86 GLY A CA 1
ATOM 665 C C . GLY A 1 86 ? -4.344 -6.079 17.196 1.00 95.75 86 GLY A C 1
ATOM 666 O O . GLY A 1 86 ? -5.344 -5.920 17.895 1.00 95.75 86 GLY A O 1
ATOM 667 N N . PRO A 1 87 ? -3.613 -7.210 17.267 1.00 97.94 87 PRO A N 1
ATOM 668 C CA . PRO A 1 87 ? -2.393 -7.492 16.515 1.00 97.94 87 PRO A CA 1
ATOM 669 C C . PRO A 1 87 ? -2.656 -7.623 15.011 1.00 97.94 87 PRO A C 1
ATOM 671 O O . PRO A 1 87 ? -3.673 -8.166 14.578 1.00 97.94 87 PRO A O 1
ATOM 674 N N . TYR A 1 88 ? -1.709 -7.127 14.220 1.00 98.75 88 TYR A N 1
ATOM 675 C CA . TYR A 1 88 ? -1.734 -7.192 12.764 1.00 98.75 88 TYR A CA 1
ATOM 676 C C . TYR A 1 88 ? -0.957 -8.407 12.249 1.00 98.75 88 TYR A C 1
ATOM 678 O O . TYR A 1 88 ? 0.113 -8.738 12.761 1.00 98.75 88 TYR A O 1
ATOM 686 N N . ARG A 1 89 ? -1.475 -9.058 11.203 1.00 98.69 89 ARG A N 1
ATOM 687 C CA . ARG A 1 89 ? -0.789 -10.119 10.451 1.00 98.69 89 ARG A CA 1
ATOM 688 C C . ARG A 1 89 ? -0.402 -9.610 9.062 1.00 98.69 89 ARG A C 1
ATOM 690 O O . ARG A 1 89 ? -1.265 -9.030 8.407 1.00 98.69 89 ARG A O 1
ATOM 697 N N . PRO A 1 90 ? 0.835 -9.827 8.583 1.00 98.81 90 PRO A N 1
ATOM 698 C CA . PRO A 1 90 ? 1.213 -9.452 7.223 1.00 98.81 90 PRO A CA 1
ATOM 699 C C . PRO A 1 90 ? 0.369 -10.190 6.176 1.00 98.81 90 PRO A C 1
ATOM 701 O O . PRO A 1 90 ? 0.201 -11.409 6.252 1.00 98.81 90 PRO A O 1
ATOM 704 N N . MET A 1 91 ? -0.139 -9.457 5.185 1.00 98.88 91 MET A N 1
ATOM 705 C CA . MET A 1 91 ? -0.877 -10.022 4.053 1.00 98.88 91 MET A CA 1
ATOM 706 C C . MET A 1 91 ? 0.014 -10.964 3.232 1.00 98.88 91 MET A C 1
ATOM 708 O O . MET A 1 91 ? 1.216 -10.740 3.103 1.00 98.88 91 MET A O 1
ATOM 712 N N . ASN A 1 92 ? -0.557 -12.029 2.669 1.00 98.81 92 ASN A N 1
ATOM 713 C CA . ASN A 1 92 ? 0.147 -13.033 1.859 1.00 98.81 92 ASN A CA 1
ATOM 714 C C . ASN A 1 92 ? 1.402 -13.613 2.542 1.00 98.81 92 ASN A C 1
ATOM 716 O O . ASN A 1 92 ? 2.388 -13.928 1.877 1.00 98.81 92 ASN A O 1
ATOM 720 N N . ALA A 1 93 ? 1.374 -13.727 3.874 1.00 98.56 93 ALA A N 1
ATOM 721 C CA . ALA A 1 93 ? 2.462 -14.207 4.735 1.00 98.56 93 ALA A CA 1
ATOM 722 C C . ALA A 1 93 ? 3.769 -13.381 4.728 1.00 98.56 93 ALA A C 1
ATOM 724 O O . ALA A 1 93 ? 4.645 -13.649 5.548 1.00 98.56 93 ALA A O 1
ATOM 725 N N . SER A 1 94 ? 3.913 -12.377 3.858 1.00 98.62 94 SER A N 1
ATOM 726 C CA . SER A 1 94 ? 5.126 -11.550 3.726 1.00 98.62 94 SER A CA 1
ATOM 727 C C . SER A 1 94 ? 4.883 -10.055 3.941 1.00 98.62 94 SER A C 1
ATOM 729 O O . SER A 1 94 ? 5.825 -9.298 4.150 1.00 98.62 94 SER A O 1
ATOM 731 N N . GLY A 1 95 ? 3.625 -9.629 3.872 1.00 98.75 95 GLY A N 1
ATOM 732 C CA . GLY A 1 95 ? 3.206 -8.238 3.788 1.00 98.75 95 GLY A CA 1
ATOM 733 C C . GLY A 1 95 ? 2.990 -7.768 2.352 1.00 98.75 95 GLY A C 1
ATOM 734 O O . GLY A 1 95 ? 2.248 -6.818 2.166 1.00 98.75 95 GLY A O 1
ATOM 735 N N . LEU A 1 96 ? 3.575 -8.402 1.330 1.00 98.88 96 LEU A N 1
ATOM 736 C CA . LEU A 1 96 ? 3.438 -7.947 -0.060 1.00 98.88 96 LEU A CA 1
ATOM 737 C C . LEU A 1 96 ? 2.002 -8.143 -0.571 1.00 98.88 96 LEU A C 1
ATOM 739 O O . LEU A 1 96 ? 1.491 -9.262 -0.551 1.00 98.88 96 LEU A O 1
ATOM 743 N N . VAL A 1 97 ? 1.370 -7.081 -1.078 1.00 98.94 97 VAL A N 1
ATOM 744 C CA . VAL A 1 97 ? -0.003 -7.111 -1.621 1.00 98.94 97 VAL A CA 1
ATOM 745 C C . VAL A 1 97 ? -0.000 -6.993 -3.143 1.00 98.94 97 VAL A C 1
ATOM 747 O O . VAL A 1 97 ? -0.644 -7.804 -3.808 1.00 98.94 97 VAL A O 1
ATOM 750 N N . LEU A 1 98 ? 0.724 -6.010 -3.687 1.00 98.94 98 LEU A N 1
ATOM 751 C CA . LEU A 1 98 ? 0.913 -5.801 -5.124 1.00 98.94 98 LEU A CA 1
ATOM 752 C C . LEU A 1 98 ? 2.264 -5.111 -5.344 1.00 98.94 98 LEU A C 1
ATOM 754 O O . LEU A 1 98 ? 2.455 -3.977 -4.911 1.00 98.94 98 LEU A O 1
ATOM 758 N N . GLY A 1 99 ? 3.199 -5.819 -5.978 1.00 98.81 99 GLY A N 1
ATOM 759 C CA . GLY A 1 99 ? 4.549 -5.332 -6.257 1.00 98.81 99 GLY A CA 1
ATOM 760 C C . GLY A 1 99 ? 4.802 -5.176 -7.749 1.00 98.81 99 GLY A C 1
ATOM 761 O O . GLY A 1 99 ? 4.269 -5.945 -8.552 1.00 98.81 99 GLY A O 1
ATOM 762 N N . ASN A 1 100 ? 5.652 -4.220 -8.107 1.00 98.81 100 ASN A N 1
ATOM 763 C CA . ASN A 1 100 ? 6.085 -4.023 -9.482 1.00 98.81 100 ASN A CA 1
ATOM 764 C C . ASN A 1 100 ? 6.808 -5.276 -10.016 1.00 98.81 100 ASN A C 1
ATOM 766 O O . ASN A 1 100 ? 7.563 -5.927 -9.278 1.00 98.81 100 ASN A O 1
ATOM 770 N N . PRO A 1 101 ? 6.620 -5.624 -11.302 1.00 98.31 101 PRO A N 1
ATOM 771 C CA . PRO A 1 101 ? 7.307 -6.754 -11.906 1.00 98.31 101 PRO A CA 1
ATOM 772 C C . PRO A 1 101 ? 8.818 -6.477 -11.996 1.00 98.31 101 PRO A C 1
ATOM 774 O O . PRO A 1 101 ? 9.214 -5.363 -12.339 1.00 98.31 101 PRO A O 1
ATOM 777 N N . PRO A 1 102 ? 9.693 -7.481 -11.797 1.00 97.25 102 PRO A N 1
ATOM 778 C CA . PRO A 1 102 ? 11.144 -7.281 -11.858 1.00 97.25 102 PRO A CA 1
ATOM 779 C C . PRO A 1 102 ? 11.668 -6.727 -13.191 1.00 97.25 102 PRO A C 1
ATOM 781 O O . PRO A 1 102 ? 12.726 -6.111 -13.209 1.00 97.25 102 PRO A O 1
ATOM 784 N N . ALA A 1 103 ? 10.944 -6.948 -14.295 1.00 97.31 103 ALA A N 1
ATOM 785 C CA . ALA A 1 103 ? 11.297 -6.423 -15.615 1.00 97.31 103 ALA A CA 1
ATOM 786 C C . ALA A 1 103 ? 11.052 -4.908 -15.753 1.00 97.31 103 ALA A C 1
ATOM 788 O O . ALA A 1 103 ? 11.683 -4.267 -16.584 1.00 97.31 103 ALA A O 1
ATOM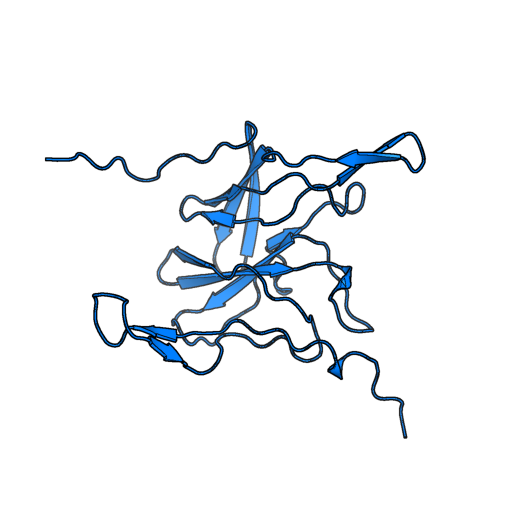 789 N N . GLN A 1 104 ? 10.153 -4.338 -14.945 1.00 98.31 104 GLN A N 1
ATOM 790 C CA . GLN A 1 104 ? 9.865 -2.903 -14.897 1.00 98.31 104 GLN A CA 1
ATOM 791 C C . GLN A 1 104 ? 9.719 -2.481 -13.421 1.00 98.31 104 GLN A C 1
ATOM 793 O O . GLN A 1 104 ? 8.621 -2.155 -12.964 1.00 98.31 104 GLN A O 1
ATOM 798 N N . PRO A 1 105 ? 10.811 -2.545 -12.635 1.00 98.25 105 PRO A N 1
ATOM 799 C CA . PRO A 1 105 ? 10.748 -2.514 -11.171 1.00 98.25 105 PRO A CA 1
ATOM 800 C C . PRO A 1 105 ? 10.251 -1.178 -10.610 1.00 98.25 105 PRO A C 1
ATOM 802 O O . PRO A 1 105 ? 9.766 -1.134 -9.483 1.00 98.25 105 PRO A O 1
ATOM 805 N N . PHE A 1 106 ? 10.325 -0.114 -11.408 1.00 98.50 106 PHE A N 1
ATOM 806 C CA . PHE A 1 106 ? 9.905 1.239 -11.056 1.00 98.50 106 PHE A CA 1
ATOM 807 C C . PHE A 1 106 ? 8.735 1.722 -11.921 1.00 98.50 106 PHE A C 1
ATOM 809 O O . PHE A 1 106 ? 8.496 2.920 -12.004 1.00 98.50 106 PHE A O 1
ATOM 816 N N . GLN A 1 107 ? 7.994 0.815 -12.578 1.00 98.81 107 GLN A N 1
ATOM 817 C CA . GLN A 1 107 ? 6.927 1.232 -13.494 1.00 98.81 107 GLN A CA 1
ATOM 818 C C . GLN A 1 107 ? 5.871 2.097 -12.807 1.00 98.81 107 GLN A C 1
ATOM 820 O O . GLN A 1 107 ? 5.342 3.006 -13.436 1.00 98.81 107 GLN A O 1
ATOM 825 N N . THR A 1 108 ? 5.565 1.821 -11.536 1.00 98.88 108 THR A N 1
ATOM 826 C CA . THR A 1 108 ? 4.494 2.492 -10.799 1.00 98.88 108 THR A CA 1
ATOM 827 C C . THR A 1 108 ? 4.839 2.710 -9.336 1.00 98.88 108 THR A C 1
ATOM 829 O O . THR A 1 108 ? 5.470 1.858 -8.708 1.00 98.88 108 THR A O 1
ATOM 832 N N . TYR A 1 109 ? 4.365 3.810 -8.758 1.00 98.88 109 TYR A N 1
ATOM 833 C CA . TYR A 1 109 ? 4.480 4.071 -7.326 1.00 98.88 109 TYR A CA 1
ATOM 834 C C . TYR A 1 109 ? 3.231 4.759 -6.762 1.00 98.88 109 TYR A C 1
ATOM 836 O O . TYR A 1 109 ? 2.284 5.086 -7.478 1.00 98.88 109 TYR A O 1
ATOM 844 N N . SER A 1 110 ? 3.196 4.932 -5.439 1.00 98.69 110 SER A N 1
ATOM 845 C CA . SER A 1 110 ? 2.062 5.522 -4.717 1.00 98.69 110 SER A CA 1
ATOM 846 C C . SER A 1 110 ? 0.726 4.811 -4.938 1.00 98.69 110 SER A C 1
ATOM 848 O O . SER A 1 110 ? -0.324 5.437 -5.070 1.00 98.69 110 SER A O 1
ATOM 850 N N . HIS A 1 111 ? 0.785 3.478 -4.934 1.00 98.94 111 HIS A N 1
ATOM 851 C CA . HIS A 1 111 ? -0.379 2.601 -4.942 1.00 98.94 111 HIS A CA 1
ATOM 852 C C . HIS A 1 111 ? -1.363 2.959 -3.812 1.00 98.94 111 HIS A C 1
ATOM 854 O O . HIS A 1 111 ? -0.968 3.100 -2.653 1.00 98.94 111 HIS A O 1
ATOM 860 N N . CYS A 1 112 ? -2.648 3.081 -4.140 1.00 98.88 112 CYS A N 1
ATOM 861 C CA . CYS A 1 112 ? -3.730 3.367 -3.200 1.00 98.88 112 CYS A CA 1
ATOM 862 C C . CYS A 1 112 ? -4.848 2.340 -3.381 1.00 98.88 112 CYS A C 1
ATOM 864 O O . CYS A 1 112 ? -5.519 2.333 -4.414 1.00 98.88 112 CYS A O 1
ATOM 866 N N . VAL A 1 113 ? -5.029 1.466 -2.389 1.00 98.94 113 VAL A N 1
ATOM 867 C CA . VAL A 1 113 ? -6.066 0.430 -2.390 1.00 98.94 113 VAL A CA 1
ATOM 868 C C . VAL A 1 113 ? -7.376 1.042 -1.907 1.00 98.94 113 VAL A C 1
ATOM 870 O O . VAL A 1 113 ? -7.493 1.486 -0.765 1.00 98.94 113 VAL A O 1
ATOM 873 N N . MET A 1 114 ? -8.376 1.056 -2.779 1.00 98.81 114 MET A N 1
ATOM 874 C CA . MET A 1 114 ? -9.708 1.580 -2.500 1.00 98.81 114 MET A CA 1
ATOM 875 C C . MET A 1 114 ? -10.638 0.489 -1.937 1.00 98.81 114 MET A C 1
ATOM 877 O O . MET A 1 114 ? -10.440 -0.697 -2.218 1.00 98.81 114 MET A O 1
ATOM 881 N N . PRO A 1 115 ? -11.711 0.846 -1.196 1.00 98.62 115 PRO A N 1
ATOM 882 C CA . PRO A 1 115 ? -12.601 -0.151 -0.588 1.00 98.62 115 PRO A CA 1
ATOM 883 C C . PRO A 1 115 ? -13.410 -1.006 -1.580 1.00 98.62 115 PRO A C 1
ATOM 885 O O . PRO A 1 115 ? -14.002 -2.005 -1.187 1.00 98.62 115 PRO A O 1
ATOM 888 N N . ASN A 1 116 ? -13.434 -0.648 -2.866 1.00 98.31 116 ASN A N 1
ATOM 889 C CA . ASN A 1 116 ? -14.004 -1.461 -3.948 1.00 98.31 116 ASN A CA 1
ATOM 890 C C . ASN A 1 116 ? -13.013 -2.504 -4.520 1.00 98.31 116 ASN A C 1
ATOM 892 O O . ASN A 1 116 ? -13.354 -3.216 -5.466 1.00 98.31 116 ASN A O 1
ATOM 896 N N . GLY A 1 117 ? -11.802 -2.602 -3.960 1.00 98.44 117 GLY A N 1
ATOM 897 C CA . GLY A 1 117 ? -10.742 -3.511 -4.400 1.00 98.44 117 GLY A CA 1
ATOM 898 C C . GLY A 1 117 ? -9.916 -2.993 -5.579 1.00 98.44 117 GLY A C 1
ATOM 899 O O . GLY A 1 117 ? -9.021 -3.699 -6.038 1.00 98.44 117 GLY A O 1
ATOM 900 N N . LEU A 1 118 ? -10.188 -1.786 -6.080 1.00 98.88 118 LEU A N 1
ATOM 901 C CA . LEU A 1 118 ? -9.368 -1.147 -7.107 1.00 98.88 118 LEU A CA 1
ATOM 902 C C . LEU A 1 118 ? -8.116 -0.513 -6.490 1.00 98.88 118 LEU A C 1
ATOM 904 O O . LEU A 1 118 ? -8.146 -0.014 -5.366 1.00 98.88 118 LEU A O 1
ATOM 908 N N . VAL A 1 119 ? -7.019 -0.513 -7.239 1.00 98.94 119 VAL A N 1
ATOM 909 C CA . VAL A 1 119 ? -5.722 0.038 -6.849 1.00 98.94 119 VAL A CA 1
ATOM 910 C C . VAL A 1 119 ? -5.251 0.985 -7.944 1.00 98.94 119 VAL A C 1
ATOM 912 O O . VAL A 1 119 ? -4.934 0.540 -9.046 1.00 98.94 119 VAL A O 1
ATOM 915 N N . THR A 1 120 ? -5.209 2.281 -7.636 1.00 98.94 120 THR A N 1
ATOM 916 C CA . THR A 1 120 ? -4.612 3.296 -8.522 1.00 98.94 120 THR A CA 1
ATOM 917 C C . THR A 1 120 ? -3.162 3.550 -8.129 1.00 98.94 120 THR A C 1
ATOM 919 O O . THR A 1 120 ? -2.807 3.386 -6.959 1.00 98.94 120 THR A O 1
ATOM 922 N N . SER A 1 121 ? -2.331 3.961 -9.078 1.00 98.94 121 SER A N 1
ATOM 923 C CA . SER A 1 121 ? -0.923 4.328 -8.891 1.00 98.94 121 SER A CA 1
ATOM 924 C C . SER A 1 121 ? -0.487 5.258 -10.022 1.00 98.94 121 SER A C 1
ATOM 926 O O . SER A 1 121 ? -1.096 5.258 -11.088 1.00 98.94 121 SER A O 1
ATOM 928 N N . PHE A 1 122 ? 0.588 6.022 -9.823 1.00 98.88 122 PHE A N 1
ATOM 929 C CA . PHE A 1 122 ? 1.171 6.816 -10.906 1.00 98.88 122 PHE A CA 1
ATOM 930 C C . PHE A 1 122 ? 2.338 6.068 -11.552 1.00 98.88 122 PHE A C 1
ATOM 932 O O . PHE A 1 122 ? 3.025 5.292 -10.886 1.00 98.88 122 PHE A O 1
ATOM 939 N N . ILE A 1 123 ? 2.583 6.327 -12.835 1.00 98.94 123 ILE A N 1
ATOM 940 C CA . ILE A 1 123 ? 3.730 5.808 -13.581 1.00 98.94 123 ILE A CA 1
ATOM 941 C C . ILE A 1 123 ? 4.973 6.628 -13.231 1.00 98.94 123 ILE A C 1
ATOM 943 O O . ILE A 1 123 ? 4.996 7.837 -13.476 1.00 98.94 123 ILE A O 1
ATOM 947 N N . ASP A 1 124 ? 6.005 5.977 -12.698 1.00 98.69 124 ASP A N 1
ATOM 948 C CA . ASP A 1 124 ? 7.296 6.612 -12.403 1.00 98.69 124 ASP A CA 1
ATOM 949 C C . ASP A 1 124 ? 8.233 6.462 -13.609 1.00 98.69 124 ASP A C 1
ATOM 951 O O . ASP A 1 124 ? 8.272 7.354 -14.462 1.00 98.69 124 ASP A O 1
ATOM 955 N N . SER A 1 125 ? 8.908 5.316 -13.749 1.00 98.44 125 SER A N 1
ATOM 956 C CA . SER A 1 125 ? 9.846 5.066 -14.846 1.00 98.44 125 SER A CA 1
ATOM 957 C C . SER A 1 125 ? 9.702 3.664 -15.439 1.00 98.44 125 SER A C 1
ATOM 959 O O . SER A 1 125 ? 9.715 2.643 -14.751 1.00 98.44 125 SER A O 1
ATOM 961 N N . VAL A 1 126 ? 9.571 3.605 -16.764 1.00 98.50 126 VAL A N 1
ATOM 962 C CA . VAL A 1 126 ? 9.402 2.359 -17.521 1.00 98.50 126 VAL A CA 1
ATOM 963 C C . VAL A 1 126 ? 10.600 2.170 -18.454 1.00 98.50 126 VAL A C 1
ATOM 965 O O . VAL A 1 126 ? 10.844 3.054 -19.280 1.00 98.50 126 VAL A O 1
ATOM 968 N N . PRO A 1 127 ? 11.345 1.052 -18.362 1.00 97.62 127 PRO A N 1
ATOM 969 C CA . PRO A 1 127 ? 12.449 0.767 -19.278 1.00 97.62 127 PRO A CA 1
ATOM 970 C C . PRO A 1 127 ? 11.998 0.753 -20.744 1.00 97.62 127 PRO A C 1
ATOM 972 O O . PRO A 1 127 ? 10.900 0.289 -21.056 1.00 97.62 127 PRO A O 1
ATOM 975 N N . THR A 1 128 ? 12.848 1.233 -21.651 1.00 95.19 128 THR A N 1
ATOM 976 C CA . THR A 1 128 ? 12.610 1.166 -23.101 1.00 95.19 128 THR A CA 1
ATOM 977 C C . THR A 1 128 ? 13.669 0.316 -23.800 1.00 95.19 128 THR A C 1
ATOM 979 O O . THR A 1 128 ? 13.695 -0.901 -23.632 1.00 95.19 128 THR A O 1
ATOM 982 N N . SER A 1 129 ? 14.513 0.917 -24.635 1.00 93.19 129 SER A N 1
ATOM 983 C CA . SER A 1 129 ? 15.549 0.231 -25.401 1.00 93.19 129 SER A CA 1
ATOM 984 C C . SER A 1 129 ? 16.925 0.541 -24.829 1.00 93.19 129 SER A C 1
ATOM 986 O O . SER A 1 129 ? 17.291 1.709 -24.708 1.00 93.19 129 SER A O 1
ATOM 988 N N . GLY A 1 130 ? 17.714 -0.499 -24.554 1.00 91.69 130 GLY A N 1
ATOM 989 C CA . GLY A 1 130 ? 19.019 -0.339 -23.912 1.00 91.69 130 GLY A CA 1
ATOM 990 C C . GLY A 1 130 ? 18.869 0.097 -22.453 1.00 91.69 130 GLY A C 1
ATOM 991 O O . GLY A 1 130 ? 18.021 -0.441 -21.74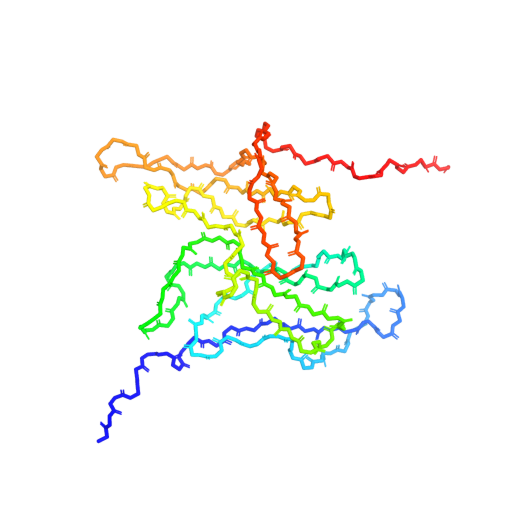7 1.00 91.69 130 GLY A O 1
ATOM 992 N N . ASP A 1 131 ? 19.674 1.074 -22.034 1.00 91.19 131 ASP A N 1
ATOM 993 C CA . ASP A 1 131 ? 19.674 1.624 -20.668 1.00 91.19 131 ASP A CA 1
ATOM 994 C C . ASP A 1 131 ? 18.727 2.837 -20.502 1.00 91.19 131 ASP A C 1
ATOM 996 O O . ASP A 1 131 ? 18.788 3.543 -19.495 1.00 91.19 131 ASP A O 1
ATOM 1000 N N . ASP A 1 132 ? 17.879 3.111 -21.500 1.00 96.31 132 ASP A N 1
ATOM 1001 C CA . ASP A 1 132 ? 16.952 4.246 -21.505 1.00 96.31 132 ASP A CA 1
ATOM 1002 C C . ASP A 1 132 ? 15.607 3.916 -20.829 1.00 96.31 132 ASP A C 1
ATOM 1004 O O . ASP A 1 132 ? 15.194 2.755 -20.717 1.00 96.31 132 ASP A O 1
ATOM 1008 N N . TYR A 1 133 ? 14.905 4.955 -20.378 1.00 97.44 133 TYR A N 1
ATOM 1009 C CA . TYR A 1 133 ? 13.610 4.847 -19.717 1.00 97.44 133 TYR A CA 1
ATOM 1010 C C . TYR A 1 133 ? 12.670 5.990 -20.104 1.00 97.44 133 TYR A C 1
ATOM 1012 O O . TYR A 1 133 ? 13.070 7.114 -20.398 1.00 97.44 133 TYR A O 1
ATOM 1020 N N . ARG A 1 134 ? 11.367 5.712 -20.048 1.00 98.38 134 ARG A N 1
ATOM 1021 C CA . ARG A 1 134 ? 10.318 6.728 -20.143 1.00 98.38 134 ARG A CA 1
ATOM 1022 C C . ARG A 1 134 ? 9.817 7.090 -18.761 1.00 98.38 134 ARG A C 1
ATOM 1024 O O . ARG A 1 134 ? 9.383 6.216 -18.016 1.00 98.38 134 ARG A O 1
ATOM 1031 N N . ILE A 1 135 ? 9.827 8.384 -18.472 1.00 98.62 135 ILE A N 1
ATOM 1032 C CA . ILE A 1 135 ? 9.158 8.941 -17.300 1.00 98.62 135 ILE A CA 1
ATOM 1033 C C . ILE A 1 135 ? 7.659 9.050 -17.569 1.00 98.62 135 ILE A C 1
ATOM 1035 O O . ILE A 1 135 ? 7.242 9.439 -18.664 1.00 98.62 135 ILE A O 1
ATOM 1039 N N . GLY A 1 136 ? 6.864 8.693 -16.566 1.00 98.31 136 GLY A N 1
ATOM 1040 C CA . GLY A 1 136 ? 5.421 8.872 -16.562 1.00 98.31 136 GLY A CA 1
ATOM 1041 C C . GLY A 1 136 ? 5.023 10.262 -16.076 1.00 98.31 136 GLY A C 1
ATOM 1042 O O . GLY A 1 136 ? 4.870 11.183 -16.874 1.00 98.31 136 GLY A O 1
ATOM 1043 N N . GLY A 1 137 ? 4.795 10.404 -14.769 1.00 98.25 137 GLY A N 1
ATOM 1044 C CA . GLY A 1 137 ? 4.133 11.587 -14.201 1.00 98.25 137 GLY A CA 1
ATOM 1045 C C . GLY A 1 137 ? 2.639 11.651 -14.547 1.00 98.25 137 GLY A C 1
ATOM 1046 O O . GLY A 1 137 ? 2.055 12.730 -14.614 1.00 98.25 137 GLY A O 1
ATOM 1047 N N . THR A 1 138 ? 2.031 10.493 -14.809 1.00 98.81 138 THR A N 1
ATOM 1048 C CA . THR A 1 138 ? 0.610 10.311 -15.134 1.00 98.81 138 THR A CA 1
ATOM 1049 C C . THR A 1 138 ? 0.087 9.037 -14.470 1.00 98.81 138 THR A C 1
ATOM 1051 O O . THR A 1 138 ? 0.884 8.219 -14.009 1.00 98.81 138 THR A O 1
ATOM 1054 N N . GLU A 1 139 ? -1.230 8.864 -14.394 1.00 98.81 139 GLU A N 1
ATOM 1055 C CA . GLU A 1 139 ? -1.837 7.678 -13.781 1.00 98.81 139 GLU A CA 1
ATOM 1056 C C . GLU A 1 139 ? -1.537 6.413 -14.589 1.00 98.81 139 GLU A C 1
ATOM 1058 O O . GLU A 1 139 ? -1.496 6.428 -15.821 1.00 98.81 139 GLU A O 1
ATOM 1063 N N . ALA A 1 140 ? -1.345 5.306 -13.883 1.00 98.88 140 ALA A N 1
ATOM 1064 C CA . ALA A 1 140 ? -1.219 3.975 -14.452 1.00 98.88 140 ALA A CA 1
ATOM 1065 C C . ALA A 1 140 ? -2.604 3.351 -14.713 1.00 98.88 140 ALA A C 1
ATOM 1067 O O . ALA A 1 140 ? -3.625 3.879 -14.250 1.00 98.88 140 ALA A O 1
ATOM 1068 N N . PRO A 1 141 ? -2.674 2.219 -15.436 1.00 98.88 141 PRO A N 1
ATOM 1069 C CA . PRO A 1 141 ? -3.874 1.391 -15.463 1.00 98.88 141 PRO A CA 1
ATOM 1070 C C . PRO A 1 141 ? -4.274 1.006 -14.037 1.00 98.88 141 PRO A C 1
ATOM 1072 O O . PRO A 1 141 ? -3.439 0.571 -13.240 1.00 98.88 141 PRO A O 1
ATOM 1075 N N . THR A 1 142 ? -5.548 1.184 -13.695 1.00 98.94 142 THR A N 1
ATOM 1076 C CA . THR A 1 142 ? -6.040 0.770 -12.374 1.00 98.94 142 THR A CA 1
ATOM 1077 C C . THR A 1 142 ? -6.165 -0.749 -12.334 1.00 98.94 142 THR A C 1
ATOM 1079 O O . THR A 1 142 ? -6.713 -1.358 -13.247 1.00 98.94 142 THR A O 1
ATOM 1082 N N . VAL A 1 143 ? -5.690 -1.383 -11.264 1.00 98.81 143 VAL A N 1
ATOM 1083 C CA . VAL A 1 143 ? -5.727 -2.846 -11.108 1.00 98.81 143 VAL A CA 1
ATOM 1084 C C . VAL A 1 143 ? -6.740 -3.231 -10.043 1.00 98.81 143 VAL A C 1
ATOM 1086 O O . VAL A 1 143 ? -6.835 -2.575 -9.010 1.00 98.81 143 VAL A O 1
ATOM 1089 N N . ARG A 1 144 ? -7.472 -4.328 -10.236 1.00 98.81 144 ARG A N 1
ATOM 1090 C CA . ARG A 1 144 ? -8.322 -4.902 -9.188 1.00 98.81 144 ARG A CA 1
ATOM 1091 C C . ARG A 1 144 ? -7.628 -6.018 -8.437 1.00 98.81 144 ARG A C 1
ATOM 1093 O O . ARG A 1 144 ? -7.116 -6.967 -9.035 1.00 98.81 144 ARG A O 1
ATOM 1100 N N . ILE A 1 145 ? -7.725 -5.947 -7.115 1.00 98.88 145 ILE A N 1
ATOM 1101 C CA . ILE A 1 145 ? -7.382 -7.026 -6.200 1.00 98.88 145 ILE A CA 1
ATOM 1102 C C . ILE A 1 145 ? -8.611 -7.493 -5.414 1.00 98.88 145 ILE A C 1
ATOM 1104 O O . ILE A 1 145 ? -9.520 -6.725 -5.103 1.00 98.88 145 ILE A O 1
ATOM 1108 N N . LEU A 1 146 ? -8.624 -8.771 -5.054 1.00 98.75 146 LEU A N 1
ATOM 1109 C CA . LEU A 1 146 ? -9.586 -9.357 -4.126 1.00 98.75 146 LEU A CA 1
ATOM 1110 C C . LEU A 1 146 ? -8.915 -9.605 -2.783 1.00 98.75 146 LEU A C 1
ATOM 1112 O O . LEU A 1 146 ? -7.879 -10.263 -2.746 1.00 98.75 146 LEU A O 1
ATOM 1116 N N . LEU A 1 147 ? -9.537 -9.161 -1.691 1.00 98.75 147 LEU A N 1
ATOM 1117 C CA . LEU A 1 147 ? -9.103 -9.459 -0.326 1.00 98.75 147 LEU A CA 1
ATOM 1118 C C . LEU A 1 147 ? -9.892 -10.657 0.215 1.00 98.75 147 LEU A C 1
ATOM 1120 O O . LEU A 1 147 ? -11.122 -10.649 0.209 1.00 98.75 147 LEU A O 1
ATOM 1124 N N . LYS A 1 148 ? -9.189 -11.707 0.658 1.00 98.50 148 LYS A N 1
ATOM 1125 C CA . LYS A 1 148 ? -9.781 -12.928 1.230 1.00 98.50 148 LYS A CA 1
ATOM 1126 C C . LYS A 1 148 ? -9.007 -13.358 2.471 1.00 98.50 148 LYS A C 1
ATOM 1128 O O . LYS A 1 148 ? -7.979 -14.029 2.362 1.00 98.50 148 LYS A O 1
ATOM 1133 N N . GLY A 1 149 ? -9.517 -13.000 3.649 1.00 98.44 149 GLY A N 1
ATOM 1134 C CA . GLY A 1 149 ? -8.808 -13.241 4.906 1.00 98.44 149 GLY A CA 1
ATOM 1135 C C . GLY A 1 149 ? -7.506 -12.444 4.937 1.00 98.44 149 GLY A C 1
ATOM 1136 O O . GLY A 1 149 ? -7.532 -11.233 4.759 1.00 98.44 149 GLY A O 1
ATOM 1137 N N . ASP A 1 150 ? -6.375 -13.112 5.118 1.00 98.62 150 ASP A N 1
ATOM 1138 C CA . ASP A 1 150 ? -5.032 -12.522 5.104 1.00 98.62 150 ASP A CA 1
ATOM 1139 C C . ASP A 1 150 ? -4.331 -12.618 3.739 1.00 98.62 150 ASP A C 1
ATOM 1141 O O . ASP A 1 150 ? -3.107 -12.531 3.661 1.00 98.62 150 ASP A O 1
ATOM 1145 N N . ARG A 1 151 ? -5.087 -12.791 2.646 1.00 98.88 151 ARG A N 1
ATOM 1146 C CA . ARG A 1 151 ? -4.545 -12.906 1.284 1.00 98.88 151 ARG A CA 1
ATOM 1147 C C . ARG A 1 151 ? -5.161 -11.914 0.306 1.00 98.88 151 ARG A C 1
ATOM 1149 O O . ARG A 1 151 ? -6.329 -11.549 0.450 1.00 98.88 151 ARG A O 1
ATOM 1156 N N . SER A 1 152 ? -4.391 -11.537 -0.712 1.00 98.81 152 SER A N 1
ATOM 1157 C CA . SER A 1 152 ? -4.846 -10.753 -1.862 1.00 98.81 152 SER A CA 1
ATOM 1158 C C . SER A 1 152 ? -4.608 -11.486 -3.185 1.00 98.81 152 SER A C 1
ATOM 1160 O O . SER A 1 152 ? -3.697 -12.303 -3.302 1.00 98.81 152 SER A O 1
ATOM 1162 N N . PHE A 1 153 ? -5.436 -11.197 -4.189 1.00 98.81 153 PHE A N 1
ATOM 1163 C CA . PHE A 1 153 ? -5.335 -11.793 -5.525 1.00 98.81 153 PHE A CA 1
ATOM 1164 C C . PHE A 1 153 ? -5.610 -10.741 -6.591 1.00 98.81 153 PHE A C 1
ATOM 1166 O O . PHE A 1 153 ? -6.673 -10.130 -6.554 1.00 98.81 153 PHE A O 1
ATOM 1173 N N . VAL A 1 154 ? -4.693 -10.554 -7.542 1.00 98.56 154 VAL A N 1
ATOM 1174 C CA . VAL A 1 154 ? -4.945 -9.730 -8.736 1.00 98.56 154 VAL A CA 1
ATOM 1175 C C . VAL A 1 154 ? -5.999 -10.416 -9.602 1.00 98.56 154 VAL A C 1
ATOM 1177 O O . VAL A 1 154 ? -5.940 -11.632 -9.789 1.00 98.56 154 VAL A O 1
ATOM 1180 N N . GLN A 1 155 ? -6.965 -9.649 -10.103 1.00 97.88 155 GLN A N 1
ATOM 1181 C CA . GLN A 1 155 ? -8.062 -10.170 -10.915 1.00 97.88 155 GLN A CA 1
ATOM 1182 C C . GLN A 1 155 ? -8.028 -9.646 -12.351 1.00 97.88 155 GLN A C 1
ATOM 1184 O O . GLN A 1 155 ? -8.048 -10.444 -13.283 1.00 97.88 155 GLN A O 1
ATOM 1189 N N . GLU A 1 156 ? -8.009 -8.327 -12.526 1.00 97.19 156 GLU A N 1
ATOM 1190 C CA . GLU A 1 156 ? -8.146 -7.676 -13.832 1.00 97.19 156 GLU A CA 1
ATOM 1191 C C . GLU A 1 156 ? -7.547 -6.258 -13.812 1.00 97.19 156 GLU A C 1
ATOM 1193 O O . GLU A 1 156 ? -7.253 -5.711 -12.744 1.00 97.19 156 GLU A O 1
ATOM 1198 N N . GLU A 1 157 ? -7.365 -5.691 -15.002 1.00 98.25 157 GLU A N 1
ATOM 1199 C CA . GLU A 1 157 ? -6.833 -4.352 -15.269 1.00 98.25 157 GLU A CA 1
ATOM 1200 C C . GLU A 1 157 ? -7.916 -3.495 -15.944 1.00 98.25 157 GLU A C 1
ATOM 1202 O O . GLU A 1 157 ? -8.719 -4.006 -16.726 1.00 98.25 157 GLU A O 1
ATOM 1207 N N . TYR A 1 158 ? -7.931 -2.203 -15.630 1.00 98.81 158 TYR A N 1
ATOM 1208 C CA . TYR A 1 158 ? -8.837 -1.187 -16.165 1.00 98.81 158 TYR A CA 1
ATOM 1209 C C . TYR A 1 158 ? -8.046 -0.093 -16.884 1.00 98.81 158 TYR A C 1
ATOM 1211 O O . TYR A 1 158 ? -6.820 -0.049 -16.815 1.00 98.81 158 TYR A O 1
ATOM 1219 N N . ASP A 1 159 ? -8.760 0.835 -17.520 1.00 98.75 159 ASP A N 1
ATOM 1220 C CA . ASP A 1 159 ? -8.158 2.000 -18.165 1.00 98.75 159 ASP A CA 1
ATOM 1221 C C . ASP A 1 159 ? -7.250 2.815 -17.220 1.00 98.75 159 ASP A C 1
ATOM 1223 O O . ASP A 1 159 ? -7.370 2.795 -15.986 1.00 98.75 159 ASP A O 1
ATOM 1227 N N . TYR A 1 160 ? -6.341 3.577 -17.832 1.00 98.81 160 TYR A N 1
ATOM 1228 C CA . TYR A 1 160 ? -5.469 4.527 -17.144 1.00 98.81 160 TYR A CA 1
ATOM 1229 C C . TYR A 1 160 ? -6.277 5.499 -16.275 1.00 98.81 160 TYR A C 1
ATOM 1231 O O . TYR A 1 160 ? -7.207 6.147 -16.757 1.00 98.81 160 TYR A O 1
ATOM 1239 N N . GLY A 1 161 ? -5.909 5.617 -14.996 1.00 98.62 161 GLY A N 1
ATOM 1240 C CA . GLY A 1 161 ? -6.542 6.556 -14.063 1.00 98.62 161 GLY A CA 1
ATOM 1241 C C . GLY A 1 161 ? -8.024 6.289 -13.783 1.00 98.62 161 GLY A C 1
ATOM 1242 O O . GLY A 1 161 ? -8.753 7.212 -13.415 1.00 98.62 161 GLY A O 1
ATOM 1243 N N . TYR A 1 162 ? -8.498 5.052 -13.959 1.00 98.81 162 TYR A N 1
ATOM 1244 C CA . TYR A 1 162 ? -9.873 4.679 -13.635 1.00 98.81 162 TYR A CA 1
ATOM 1245 C C . TYR A 1 162 ? -10.129 4.655 -12.115 1.00 98.81 162 TYR A C 1
ATOM 1247 O O . TYR A 1 162 ? -10.025 3.628 -11.447 1.00 98.81 162 TYR A O 1
ATOM 1255 N N . VAL A 1 163 ? -10.532 5.804 -11.567 1.00 98.69 163 VAL A N 1
ATOM 1256 C CA . VAL A 1 163 ? -10.835 5.990 -10.137 1.00 98.69 163 VAL A CA 1
ATOM 1257 C C . VAL A 1 163 ? -12.327 6.323 -9.948 1.00 98.69 163 VAL A C 1
ATOM 1259 O O . VAL A 1 163 ? -12.692 7.491 -9.802 1.00 98.69 163 VAL A O 1
ATOM 1262 N N . PRO A 1 164 ? -13.236 5.327 -9.996 1.00 98.44 164 PRO A N 1
ATOM 1263 C CA . PRO A 1 164 ? -14.673 5.564 -9.885 1.00 98.44 164 PRO A CA 1
ATOM 1264 C C . PRO A 1 164 ? -15.112 5.834 -8.439 1.00 98.44 164 PRO A C 1
ATOM 1266 O O . PRO A 1 164 ? -14.593 5.255 -7.482 1.00 98.44 164 PRO A O 1
ATOM 1269 N N . ALA A 1 165 ? -16.154 6.651 -8.281 1.00 98.25 165 ALA A N 1
ATOM 1270 C CA . ALA A 1 165 ? -16.806 6.843 -6.991 1.00 98.25 165 ALA A CA 1
ATOM 1271 C C . ALA A 1 165 ? -17.548 5.570 -6.541 1.00 98.25 165 ALA A C 1
ATOM 1273 O O . ALA A 1 165 ? -18.194 4.892 -7.338 1.00 98.25 165 ALA A O 1
ATOM 1274 N N . MET A 1 166 ? -17.514 5.273 -5.238 1.00 97.94 166 MET A N 1
ATOM 1275 C CA . MET A 1 166 ? -18.331 4.202 -4.640 1.00 97.94 166 MET A CA 1
ATOM 1276 C C . MET A 1 166 ? -19.752 4.655 -4.289 1.00 97.94 166 MET A C 1
ATOM 1278 O O . MET A 1 166 ? -20.637 3.831 -4.068 1.00 97.94 166 MET A O 1
ATOM 1282 N N . LYS A 1 167 ? -19.960 5.967 -4.192 1.00 97.56 167 LYS A N 1
ATOM 1283 C CA . LYS A 1 167 ? -21.239 6.586 -3.871 1.00 97.56 167 LYS A CA 1
ATOM 1284 C C . LYS A 1 167 ? -21.333 7.915 -4.602 1.00 97.56 167 LYS A C 1
ATOM 1286 O O . LYS A 1 167 ? -20.379 8.687 -4.586 1.00 97.56 167 LYS A O 1
ATOM 1291 N N . ASP A 1 168 ? -22.498 8.173 -5.173 1.00 97.56 168 ASP A N 1
ATOM 1292 C CA . ASP A 1 168 ? -22.880 9.490 -5.661 1.00 97.56 168 ASP A CA 1
ATOM 1293 C C . ASP A 1 168 ? -23.616 10.253 -4.546 1.00 97.56 168 ASP A C 1
ATOM 1295 O O . ASP A 1 168 ? -24.521 9.713 -3.899 1.00 97.56 168 ASP A O 1
ATOM 1299 N N . VAL A 1 169 ? -23.179 11.477 -4.252 1.00 97.12 169 VAL A N 1
ATOM 1300 C CA . VAL A 1 169 ? -23.712 12.296 -3.154 1.00 97.12 169 VAL A CA 1
ATOM 1301 C C . VAL A 1 169 ? -24.532 13.431 -3.748 1.00 97.12 169 VAL A C 1
ATOM 1303 O O . VAL A 1 169 ? -23.990 14.354 -4.345 1.00 97.12 169 VAL A O 1
ATOM 1306 N N . GLN A 1 170 ? -25.846 13.367 -3.541 1.00 96.31 170 GLN A N 1
ATOM 1307 C CA . GLN A 1 170 ? -26.778 14.396 -3.989 1.00 96.31 170 GLN A CA 1
ATOM 1308 C C . GLN A 1 170 ? -26.764 15.574 -3.012 1.00 96.31 170 GLN A C 1
ATOM 1310 O O . GLN A 1 170 ? -26.994 15.393 -1.814 1.00 96.31 170 GLN A O 1
ATOM 1315 N N . LEU A 1 171 ? -26.471 16.766 -3.529 1.00 95.25 171 LEU A N 1
ATOM 1316 C CA . LEU A 1 171 ? -26.470 18.001 -2.750 1.00 95.25 171 LEU A C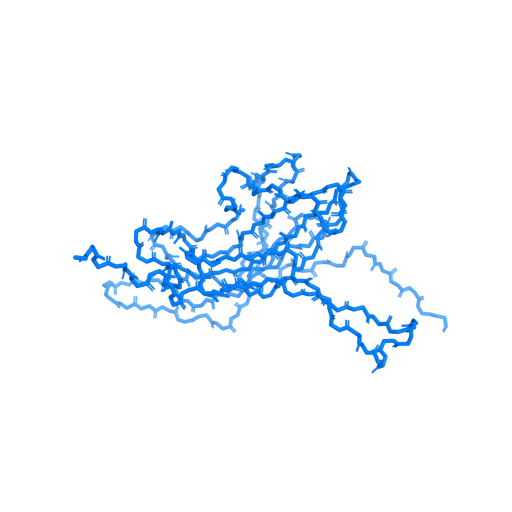A 1
ATOM 1317 C C . LEU A 1 171 ? -27.892 18.572 -2.703 1.00 95.25 171 LEU A C 1
ATOM 1319 O O . LEU A 1 171 ? -28.577 18.608 -3.726 1.00 95.25 171 LEU A O 1
ATOM 1323 N N . SER A 1 172 ? -28.326 18.980 -1.511 1.00 86.38 172 SER A N 1
ATOM 1324 C CA . SER A 1 172 ? -29.612 19.645 -1.263 1.00 86.38 172 SER A CA 1
ATOM 1325 C C . SER A 1 172 ? -29.516 21.154 -1.410 1.00 86.38 172 SER A C 1
ATOM 1327 O O . SER A 1 172 ? -28.508 21.692 -0.894 1.00 86.38 172 SER A O 1
#

Solvent-accessible surface area (backbone atoms only — not comparable to full-atom values): 9721 Å² total; per-residue (Å²): 130,82,80,77,64,68,16,81,74,12,64,12,50,39,73,42,69,45,51,80,54,94,85,63,85,50,75,47,84,50,77,60,69,45,75,30,66,51,44,24,41,50,49,37,81,68,46,71,32,78,56,97,79,28,40,34,44,32,25,26,38,55,39,85,41,34,11,76,97,53,78,60,56,20,29,28,30,29,28,36,18,77,37,93,80,38,76,67,42,47,17,59,84,73,15,63,61,49,59,39,52,84,89,34,47,46,33,46,41,80,52,44,70,42,84,87,31,40,30,43,28,34,20,44,38,34,69,65,70,86,96,41,65,46,74,54,85,42,59,27,56,14,34,32,41,47,83,58,90,58,33,63,44,82,75,54,77,47,58,64,58,62,78,78,78,95,71,87,82,86,84,129

Radius of gyration: 17.88 Å; Cα contacts (8 Å, |Δi|>4): 387; chains: 1; bounding box: 62×35×46 Å

Foldseek 3Di:
DPPPFPLQVQWDFAWDWDAPDPVSPDIDTDDTLDIQRSFFNDFADWDFAQDPLKTKIKGWGDQVRTGPPDGDAGDMFIWIANDPSDPTQTAPNPRDADGDDPQFRQQWHDWDQDNVQKIKTWGAWGDDPDRDIDGTPFIDWIWGWDDDPRYIDTDDTHDGPPDDDPDDDDDD

InterPro domains:
  IPR003469 Glycoside hydrolase, family 68 [PF02435] (4-164)
  IPR023296 Glycosyl hydrolase, five-bladed beta-propeller domain superfamily [G3DSA:2.115.10.20] (1-172)
  IPR023296 Glycosyl hydrolase, five-bladed beta-propeller domain superfamily [SSF75005] (6-167)

Nearest PDB structures (foldseek):
  6frw-assembly1_A  TM=9.910E-01  e=1.546E-23  Erwinia tasmaniensis
  4d47-assembly1_A  TM=9.886E-01  e=3.807E-23  Erwinia amylovora ATCC 49946
  7eht-assembly1_A  TM=9.925E-01  e=1.221E-22  Brenneria sp. EniD312
  7ehr-assembly1_A  TM=9.924E-01  e=1.358E-22  Brenneria sp. EniD312
  7fdz-assembly1_A  TM=9.931E-01  e=1.866E-22  Brenneria sp. EniD312